Protein AF-A0A9P4K240-F1 (afdb_monomer)

Secondary structure (DSSP, 8-state):
-GGGT---EEEEE-----SGGGEESS----STHHHHHHHHHHHHHBSEETTEE--S-GGGTTT---BEEHHHHHSTT----SB--TTS-TTSSEE--EEEEE-HHHHHTT-EEEEEE--SSSSTT-SB--EEEEE--PPP------

Solvent-accessible surface area (backbone atoms only — not comparable to full-atom values): 8751 Å² total; per-residue (Å²): 96,65,89,76,72,44,80,51,74,50,73,50,77,70,81,43,47,87,47,64,62,23,20,33,89,50,54,71,54,78,61,64,63,49,49,53,52,27,55,50,48,40,51,57,44,19,54,50,58,95,88,41,73,36,79,84,59,85,87,53,71,91,74,62,65,41,31,41,54,50,58,51,72,77,38,70,86,63,66,63,60,23,35,40,60,87,92,49,63,83,86,64,40,34,29,23,25,61,47,52,30,31,28,55,70,47,52,76,67,60,22,67,75,50,65,46,72,42,68,82,86,71,30,72,92,51,53,43,36,49,78,47,69,45,67,61,82,70,79,78,81,72,81,74,84,127

Sequence (146 aa):
MERDGWQVVVVGNFNVAPDERDGYPRLRTFRRQHVINRADFLSKMFSKYNGWICEYSRESRKEKWAGVDICRELHTEKRGYTYYPRTKEWESSCDKFDYVIVGRKPWKREMAMSSKILEIGERDPSDHCPVWVDINIGKDKKHIEK

InterPro domains:
  IPR036691 Endonuclease/exonuclease/phosphatase superfamily [G3DSA:3.60.10.10] (1-136)
  IPR036691 Endonuclease/exonuclease/phosphatase superfamily [SSF56219] (4-136)

Nearest PDB structures (foldseek):
  4b5h-assembly1_A  TM=7.840E-01  e=9.535E-05  Neisseria meningitidis
  8ka3-assembly1_A  TM=7.761E-01  e=3.104E-04  Arabidopsis thaliana
  6fke-assembly1_A  TM=6.884E-01  e=4.507E-04  Neisseria meningitidis MC58
  2jc5-assembly1_A  TM=7.358E-01  e=5.779E-04  Neisseria meningitidis
  2jc4-assembly1_A  TM=6.877E-01  e=9.499E-04  Neisseria meningitidis

Foldseek 3Di:
DVVVVDWDKDWDFLVAFQDQLQWPPGHDPPPVVNVVSNLVCLLQAACDALNHGSDPDPVCVVPGWHWDFLCCVQVVPHRDFFAADPVDDGPRIGGHGITTTTTPVQVVVVQWPDKDFQPPPQQPPDRGTDIDTHGRPDDPPPPPDD

Organism: NCBI:txid147567

Radius of gyration: 16.91 Å; Cα contacts (8 Å, |Δi|>4): 241; chains: 1; bounding box: 45×28×59 Å

Structure (mmCIF, N/CA/C/O backbone):
data_AF-A0A9P4K240-F1
#
_entry.id   AF-A0A9P4K240-F1
#
loop_
_atom_site.group_PDB
_atom_site.id
_atom_site.type_symbol
_atom_site.label_atom_id
_atom_site.label_alt_id
_atom_site.label_comp_id
_atom_site.label_asym_id
_atom_site.label_entity_id
_atom_site.label_seq_id
_atom_site.pdbx_PDB_ins_code
_atom_site.Cartn_x
_atom_site.Cartn_y
_atom_site.Cartn_z
_atom_site.occupancy
_atom_site.B_iso_or_equiv
_atom_site.auth_seq_id
_atom_site.auth_comp_id
_atom_site.auth_asym_id
_atom_site.auth_atom_id
_atom_site.pdbx_PDB_model_num
ATOM 1 N N . MET A 1 1 ? -17.057 -7.137 10.139 1.00 78.88 1 MET A N 1
ATOM 2 C CA . MET A 1 1 ? -15.800 -6.998 10.909 1.00 78.88 1 MET A CA 1
ATOM 3 C C . MET A 1 1 ? -15.714 -5.664 11.655 1.00 78.88 1 MET A C 1
ATOM 5 O O . MET A 1 1 ? -16.007 -5.662 12.838 1.00 78.88 1 MET A O 1
ATOM 9 N N . GLU A 1 2 ? -15.397 -4.512 11.040 1.00 82.88 2 GLU A N 1
ATOM 10 C CA . GLU A 1 2 ? -15.294 -3.242 11.812 1.00 82.88 2 GLU A CA 1
ATOM 11 C C . GLU A 1 2 ? -16.611 -2.779 12.470 1.00 82.88 2 GLU A C 1
ATOM 13 O O . GLU A 1 2 ? -16.597 -2.121 13.521 1.00 82.88 2 GLU A O 1
ATOM 18 N N . ARG A 1 3 ? -17.753 -3.101 11.840 1.00 82.56 3 ARG A N 1
ATOM 19 C CA . ARG A 1 3 ? -19.095 -2.871 12.406 1.00 82.56 3 ARG A CA 1
ATOM 20 C C . ARG A 1 3 ? -19.336 -3.725 13.651 1.00 82.56 3 ARG A C 1
ATOM 22 O O . ARG A 1 3 ? -19.929 -3.235 14.601 1.00 82.56 3 ARG A O 1
ATOM 29 N N . ASP A 1 4 ? -18.764 -4.924 13.680 1.00 87.25 4 ASP A N 1
ATOM 30 C CA . ASP A 1 4 ? -18.888 -5.883 14.784 1.00 87.25 4 ASP A CA 1
ATOM 31 C C . ASP A 1 4 ? -17.822 -5.642 15.871 1.00 87.25 4 ASP A C 1
ATOM 33 O O . ASP A 1 4 ? -17.549 -6.511 16.688 1.00 87.25 4 ASP A O 1
ATOM 37 N N . GLY A 1 5 ? -17.177 -4.468 15.861 1.00 85.44 5 GLY A N 1
ATOM 38 C CA . GLY A 1 5 ? -16.211 -4.047 16.880 1.00 85.44 5 GLY A CA 1
ATOM 39 C C . GLY A 1 5 ? -14.751 -4.400 16.593 1.00 85.44 5 GLY A C 1
ATOM 40 O O . GLY A 1 5 ? -13.877 -3.955 17.332 1.00 85.44 5 GLY A O 1
ATOM 41 N N . TRP A 1 6 ? -14.453 -5.122 15.512 1.00 88.06 6 TRP A N 1
ATOM 42 C CA . TRP A 1 6 ? -13.083 -5.548 15.217 1.00 88.06 6 TRP A CA 1
ATOM 43 C C . TRP A 1 6 ? -12.199 -4.393 14.743 1.00 88.06 6 TRP A C 1
ATOM 45 O O . TRP A 1 6 ? -12.621 -3.539 13.959 1.00 88.06 6 TRP A O 1
ATOM 55 N N . GLN A 1 7 ? -10.936 -4.411 15.163 1.00 88.62 7 GLN A N 1
ATOM 56 C CA . GLN A 1 7 ? -9.874 -3.604 14.568 1.00 88.62 7 GLN A CA 1
ATOM 57 C C . GLN A 1 7 ? -9.304 -4.380 13.380 1.00 88.62 7 GLN A C 1
ATOM 59 O O . GLN A 1 7 ? -8.740 -5.456 13.554 1.00 88.62 7 GLN A O 1
ATOM 64 N N . VAL A 1 8 ? -9.506 -3.865 12.168 1.00 90.06 8 VAL A N 1
ATOM 65 C CA . VAL A 1 8 ? -9.157 -4.582 10.935 1.00 90.06 8 VAL A CA 1
ATOM 66 C C . VAL A 1 8 ? -7.869 -4.023 10.344 1.00 90.06 8 VAL A C 1
ATOM 68 O O . VAL A 1 8 ? -7.746 -2.812 10.142 1.00 90.06 8 VAL A O 1
ATOM 71 N N . VAL A 1 9 ? -6.946 -4.928 10.027 1.00 92.38 9 VAL A N 1
ATOM 72 C CA . VAL A 1 9 ? -5.762 -4.677 9.203 1.00 92.38 9 VAL A CA 1
ATOM 73 C C . VAL A 1 9 ? -5.825 -5.639 8.021 1.00 92.38 9 VAL A C 1
ATOM 75 O O . VAL A 1 9 ? -6.051 -6.833 8.205 1.00 92.38 9 VAL A O 1
ATOM 78 N N . VAL A 1 10 ? -5.658 -5.116 6.812 1.00 94.44 10 VAL A N 1
ATOM 79 C CA . VAL A 1 10 ? -5.612 -5.887 5.570 1.00 94.44 10 VAL 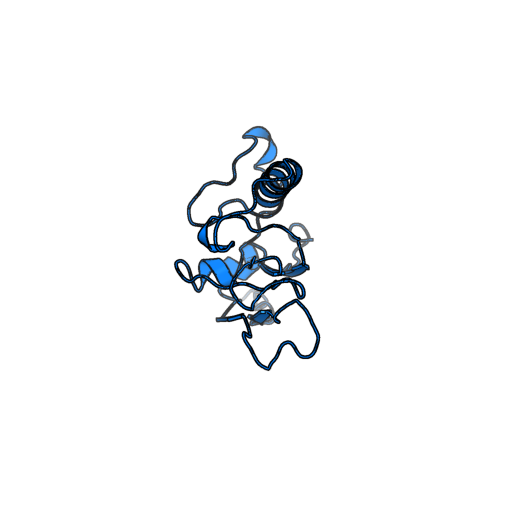A CA 1
ATOM 80 C C . VAL A 1 10 ? -4.218 -5.738 4.981 1.00 94.44 10 VAL A C 1
ATOM 82 O O . VAL A 1 10 ? -3.757 -4.619 4.764 1.00 94.44 10 VAL A O 1
ATOM 85 N N . VAL A 1 11 ? -3.547 -6.860 4.733 1.00 96.00 11 VAL A N 1
ATOM 86 C CA . VAL A 1 11 ? -2.169 -6.893 4.232 1.00 96.00 11 VAL A CA 1
ATOM 87 C C . VAL A 1 11 ? -2.089 -7.781 3.006 1.00 96.00 11 VAL A C 1
ATOM 89 O O . VAL A 1 11 ? -2.665 -8.868 3.001 1.00 96.00 11 VAL A O 1
ATOM 92 N N . GLY A 1 12 ? -1.360 -7.338 1.985 1.00 96.00 12 GLY A N 1
ATOM 93 C CA . GLY A 1 12 ? -1.004 -8.200 0.864 1.00 96.00 12 GLY A CA 1
ATOM 94 C C . GLY A 1 12 ? -0.701 -7.462 -0.431 1.00 96.00 12 GLY A C 1
ATOM 95 O O . GLY A 1 12 ? -0.658 -6.231 -0.475 1.00 96.00 12 GLY A O 1
ATOM 96 N N . ASN A 1 13 ? -0.522 -8.264 -1.480 1.00 96.50 13 ASN A N 1
ATOM 97 C CA . ASN A 1 13 ? -0.329 -7.828 -2.854 1.00 96.50 13 ASN A CA 1
ATOM 98 C C . ASN A 1 13 ? -1.689 -7.604 -3.531 1.00 96.50 13 ASN A C 1
ATOM 100 O O . ASN A 1 13 ? -2.438 -8.550 -3.781 1.00 96.50 13 ASN A O 1
ATOM 104 N N . PHE A 1 14 ? -1.994 -6.351 -3.853 1.00 95.88 14 PHE A N 1
ATOM 105 C CA . PHE A 1 14 ? -3.221 -5.956 -4.548 1.00 95.88 14 PHE A CA 1
ATOM 106 C C . PHE A 1 14 ? -3.020 -5.753 -6.052 1.00 95.88 14 PHE A C 1
ATOM 108 O O . PHE A 1 14 ? -3.994 -5.534 -6.770 1.00 95.88 14 PHE A O 1
ATOM 115 N N . ASN A 1 15 ? -1.774 -5.824 -6.535 1.00 95.62 15 ASN A N 1
ATOM 116 C CA . ASN A 1 15 ? -1.404 -5.680 -7.944 1.00 95.62 15 ASN A CA 1
ATOM 117 C C . ASN A 1 15 ? -1.943 -4.387 -8.598 1.00 95.62 15 ASN A C 1
ATOM 119 O O . ASN A 1 15 ? -2.304 -4.345 -9.780 1.00 95.62 15 ASN A O 1
ATOM 123 N N . VAL A 1 16 ? -2.053 -3.327 -7.792 1.00 95.31 16 VAL A N 1
ATOM 124 C CA . VAL A 1 16 ? -2.543 -2.006 -8.180 1.00 95.31 16 VAL A CA 1
ATOM 125 C C . VAL A 1 16 ? -1.640 -0.955 -7.552 1.00 95.31 16 VAL A C 1
ATOM 127 O O . VAL A 1 16 ? -1.520 -0.894 -6.336 1.00 95.31 16 VAL A O 1
ATOM 130 N N . ALA A 1 17 ? -1.056 -0.103 -8.389 1.00 95.19 17 ALA A N 1
ATOM 131 C CA . ALA A 1 17 ? -0.451 1.163 -7.989 1.00 95.19 17 ALA A CA 1
ATOM 132 C C . ALA A 1 17 ? -1.526 2.253 -8.128 1.00 95.19 17 ALA A C 1
ATOM 134 O O . ALA A 1 17 ? -2.025 2.384 -9.239 1.00 95.19 17 ALA A O 1
ATOM 135 N N . PRO A 1 18 ? -1.950 2.987 -7.086 1.00 91.38 18 PRO A N 1
ATOM 136 C CA . PRO A 1 18 ? -3.000 4.004 -7.164 1.00 91.38 18 PRO A CA 1
ATOM 137 C C . PRO A 1 18 ? -2.613 5.281 -7.913 1.00 91.38 18 PRO A C 1
ATOM 139 O O . PRO A 1 18 ? -3.388 5.745 -8.750 1.00 91.38 18 PRO A O 1
ATOM 142 N N . ASP A 1 19 ? -1.424 5.814 -7.640 1.00 90.44 19 ASP A N 1
ATOM 143 C CA . ASP A 1 19 ? -0.989 7.172 -7.995 1.00 90.44 19 ASP A CA 1
ATOM 144 C C . ASP A 1 19 ? 0.332 7.175 -8.790 1.00 90.44 19 ASP A C 1
ATOM 146 O O . ASP A 1 19 ? 1.053 6.184 -8.831 1.00 90.44 19 ASP A O 1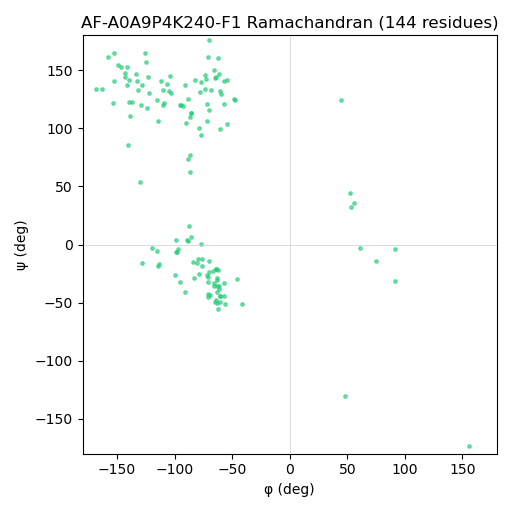
ATOM 150 N N . GLU A 1 20 ? 0.679 8.290 -9.437 1.00 92.06 20 GLU A N 1
ATOM 151 C CA . GLU A 1 20 ? 1.890 8.416 -10.262 1.00 92.06 20 GLU A CA 1
ATOM 152 C C . GLU A 1 20 ? 3.200 8.236 -9.484 1.00 92.06 20 GLU A C 1
ATOM 154 O O . GLU A 1 20 ? 4.233 7.906 -10.077 1.00 92.06 20 GLU A O 1
ATOM 159 N N . ARG A 1 21 ? 3.185 8.428 -8.160 1.00 92.94 21 ARG A N 1
ATOM 160 C CA . ARG A 1 21 ? 4.340 8.145 -7.295 1.00 92.94 21 ARG A CA 1
ATOM 161 C C . ARG A 1 21 ? 4.451 6.659 -6.952 1.00 92.94 21 ARG A C 1
ATOM 163 O O . ARG A 1 21 ? 5.521 6.223 -6.542 1.00 92.94 21 ARG A O 1
ATOM 170 N N . ASP A 1 22 ? 3.388 5.888 -7.173 1.00 93.88 22 ASP A N 1
ATOM 171 C CA . ASP A 1 22 ? 3.324 4.440 -6.949 1.00 93.88 22 ASP A CA 1
ATOM 172 C C . ASP A 1 22 ? 3.785 3.627 -8.176 1.00 93.88 22 ASP A C 1
ATOM 174 O O . ASP A 1 22 ? 3.728 2.400 -8.148 1.00 93.88 22 ASP A O 1
ATOM 178 N N . GLY A 1 23 ? 4.246 4.280 -9.251 1.00 94.69 23 GLY A N 1
ATOM 179 C CA . GLY A 1 23 ? 4.794 3.620 -10.439 1.00 94.69 23 GLY A CA 1
ATOM 180 C C . GLY A 1 23 ? 5.980 4.364 -11.058 1.00 94.69 23 GLY A C 1
ATOM 181 O O . GLY A 1 23 ? 6.047 5.596 -11.028 1.00 94.69 23 GLY A O 1
ATOM 182 N N . TYR A 1 24 ? 6.912 3.610 -11.644 1.00 95.06 24 TYR A N 1
ATOM 183 C CA . TYR A 1 24 ? 8.086 4.124 -12.355 1.00 95.06 24 TYR A CA 1
ATOM 184 C C . TYR A 1 24 ? 8.370 3.311 -13.636 1.00 95.06 24 TYR A C 1
ATOM 186 O O . TYR A 1 24 ? 8.183 2.091 -13.629 1.00 95.06 24 TYR A O 1
ATOM 194 N N . PRO A 1 25 ? 8.786 3.940 -14.759 1.00 94.50 25 PRO A N 1
ATOM 195 C CA . PRO A 1 25 ? 9.021 5.381 -14.953 1.00 94.50 25 PRO A CA 1
ATOM 196 C C . PRO A 1 25 ? 7.736 6.212 -14.968 1.00 94.50 25 PRO A C 1
ATOM 198 O O . PRO A 1 25 ? 7.766 7.432 -14.851 1.00 94.50 25 PRO A O 1
ATOM 201 N N . ARG A 1 26 ? 6.592 5.545 -15.108 1.00 94.75 26 ARG A N 1
ATOM 202 C CA . ARG A 1 26 ? 5.264 6.143 -15.068 1.00 94.75 26 ARG A CA 1
ATOM 203 C C . ARG A 1 26 ? 4.255 5.115 -14.601 1.00 94.75 26 ARG A C 1
ATOM 205 O O . ARG A 1 26 ? 4.492 3.910 -14.662 1.00 94.75 26 ARG A O 1
ATOM 212 N N . LEU A 1 27 ? 3.095 5.614 -14.225 1.00 94.44 27 LEU A N 1
ATOM 213 C CA . LEU A 1 27 ? 1.953 4.813 -13.838 1.00 94.44 27 LEU A CA 1
ATOM 214 C C . LEU A 1 27 ? 1.471 3.899 -14.974 1.00 94.44 27 LEU A C 1
ATOM 216 O O . LEU A 1 27 ? 1.277 4.347 -16.107 1.00 94.44 27 LEU A O 1
ATOM 220 N N . ARG A 1 28 ? 1.238 2.612 -14.686 1.00 92.25 28 ARG A N 1
ATOM 221 C CA . ARG A 1 28 ? 0.738 1.666 -15.697 1.00 92.25 28 ARG A CA 1
ATOM 222 C C . ARG A 1 28 ? -0.715 1.950 -16.077 1.00 92.25 28 ARG A C 1
ATOM 224 O O . ARG A 1 28 ? -1.633 1.773 -15.275 1.00 92.25 28 ARG A O 1
ATOM 231 N N . THR A 1 29 ? -0.930 2.319 -17.335 1.00 93.06 29 THR A N 1
ATOM 232 C CA . THR A 1 29 ? -2.264 2.559 -17.917 1.00 93.06 29 THR A CA 1
ATOM 233 C C . THR A 1 29 ? -2.628 1.563 -19.021 1.00 93.06 29 THR A C 1
ATOM 235 O O . THR A 1 29 ? -3.807 1.375 -19.320 1.00 93.06 29 THR A O 1
ATOM 238 N N . PHE A 1 30 ? -1.637 0.871 -19.590 1.00 90.69 30 PHE A N 1
ATOM 239 C CA . PHE A 1 30 ? -1.826 -0.227 -20.534 1.00 90.69 30 PHE A CA 1
ATOM 240 C C . PHE A 1 30 ? -1.424 -1.562 -19.895 1.00 90.69 30 PHE A C 1
ATOM 242 O O . PHE A 1 30 ? -0.352 -1.655 -19.305 1.00 90.69 30 PHE A O 1
ATOM 249 N N . ARG A 1 31 ? -2.223 -2.630 -20.007 1.00 92.69 31 ARG A N 1
ATOM 250 C CA . ARG A 1 31 ? -3.548 -2.706 -20.661 1.00 92.69 31 ARG A CA 1
ATOM 251 C C . ARG A 1 31 ? -4.630 -1.964 -19.862 1.00 92.69 31 ARG A C 1
ATOM 253 O O . ARG A 1 31 ? -4.476 -1.762 -18.661 1.00 92.69 31 ARG A O 1
ATOM 260 N N . ARG A 1 32 ? -5.754 -1.627 -20.516 1.00 94.56 32 ARG A N 1
ATOM 261 C CA . ARG A 1 32 ? -6.920 -0.921 -19.926 1.00 94.56 32 ARG A CA 1
ATOM 262 C C . ARG A 1 32 ? -7.362 -1.490 -18.570 1.00 94.56 32 ARG A C 1
ATOM 264 O O . ARG A 1 32 ? -7.843 -0.743 -17.723 1.00 94.56 32 ARG A O 1
ATOM 271 N N . GLN A 1 33 ? -7.158 -2.788 -18.344 1.00 94.31 33 GLN A N 1
ATOM 272 C CA . GLN A 1 33 ? -7.477 -3.446 -17.081 1.00 94.31 33 GLN A CA 1
ATOM 273 C C . GLN A 1 33 ? -6.779 -2.818 -15.864 1.00 94.31 33 GLN A C 1
ATOM 275 O O . GLN A 1 33 ? -7.394 -2.751 -14.808 1.00 94.31 33 GLN A O 1
ATOM 280 N N . HIS A 1 34 ? -5.555 -2.287 -15.991 1.00 93.31 34 HIS A N 1
ATOM 281 C CA . HIS A 1 34 ? -4.897 -1.600 -14.870 1.00 93.31 34 HIS A CA 1
ATOM 282 C C . HIS A 1 34 ? -5.661 -0.351 -14.429 1.00 93.31 34 HIS A C 1
ATOM 284 O O . HIS A 1 34 ? -5.727 -0.059 -13.240 1.00 93.31 34 HIS A O 1
ATOM 290 N N . VAL A 1 35 ? -6.265 0.378 -15.370 1.00 93.69 35 VAL A N 1
ATOM 291 C CA . VAL A 1 35 ? -7.074 1.565 -15.063 1.00 93.69 35 VAL A CA 1
ATOM 292 C C . VAL A 1 35 ? -8.370 1.157 -14.361 1.00 93.69 35 VAL A C 1
ATOM 294 O O . VAL A 1 35 ? -8.735 1.763 -13.358 1.00 93.69 35 VAL A O 1
ATOM 297 N N . ILE A 1 36 ? -9.025 0.096 -14.842 1.00 93.25 36 ILE A N 1
ATOM 298 C CA . ILE A 1 36 ? -10.268 -0.426 -14.251 1.00 93.25 36 ILE A CA 1
ATOM 299 C C . ILE A 1 36 ? -10.014 -0.955 -12.834 1.00 93.25 36 ILE A C 1
ATOM 301 O O . ILE A 1 36 ? -10.704 -0.551 -11.903 1.00 93.25 36 ILE A O 1
ATOM 305 N N . ASN A 1 37 ? -8.991 -1.796 -12.653 1.00 94.00 37 ASN A N 1
ATOM 306 C CA . ASN A 1 37 ? -8.640 -2.361 -11.348 1.00 94.00 37 ASN A CA 1
ATOM 307 C C . ASN A 1 37 ? -8.251 -1.274 -10.347 1.00 94.00 37 ASN A C 1
ATOM 309 O O . ASN A 1 37 ? -8.617 -1.355 -9.183 1.00 94.00 37 ASN A O 1
ATOM 313 N N . ARG A 1 38 ? -7.543 -0.236 -10.799 1.00 93.56 38 ARG A N 1
ATOM 314 C CA . ARG A 1 38 ? -7.188 0.919 -9.972 1.00 93.56 38 ARG A CA 1
ATOM 315 C C . ARG A 1 38 ? -8.409 1.695 -9.507 1.00 93.56 38 ARG A C 1
ATOM 317 O O . ARG A 1 38 ? -8.499 2.007 -8.325 1.00 93.56 38 ARG A O 1
ATOM 324 N N . ALA A 1 39 ? -9.336 1.996 -10.414 1.00 90.19 39 ALA A N 1
ATOM 325 C CA . ALA A 1 39 ? -10.577 2.674 -10.057 1.00 90.19 39 ALA A CA 1
ATOM 326 C C . ALA A 1 39 ? -11.390 1.844 -9.047 1.00 90.19 39 ALA A C 1
ATOM 328 O O . ALA A 1 39 ? -11.842 2.379 -8.035 1.00 90.19 39 ALA A O 1
ATOM 329 N N . ASP A 1 40 ? -11.504 0.533 -9.277 1.00 90.38 40 ASP A N 1
ATOM 330 C CA . ASP A 1 40 ? -12.199 -0.389 -8.377 1.00 90.38 40 ASP A CA 1
ATOM 331 C C . ASP A 1 40 ? -11.526 -0.463 -6.996 1.00 90.38 40 ASP A C 1
ATOM 333 O O . ASP A 1 40 ? -12.188 -0.237 -5.982 1.00 90.38 40 ASP A O 1
ATOM 337 N N . PHE A 1 41 ? -10.206 -0.673 -6.957 1.00 92.31 41 PHE A N 1
ATOM 338 C CA . PHE A 1 41 ? -9.395 -0.714 -5.737 1.00 92.31 41 PHE A CA 1
ATOM 339 C C . PHE A 1 41 ? -9.534 0.573 -4.923 1.00 92.31 41 PHE A C 1
ATOM 341 O O . PHE A 1 41 ? -9.893 0.514 -3.749 1.00 92.31 41 PHE A O 1
ATOM 348 N N . LEU A 1 42 ? -9.345 1.737 -5.555 1.00 90.12 42 LEU A N 1
ATOM 349 C CA . LEU A 1 42 ? -9.520 3.036 -4.904 1.00 90.12 42 LEU A CA 1
ATOM 350 C C . LEU A 1 42 ? -10.927 3.183 -4.317 1.00 90.12 42 LEU A C 1
ATOM 352 O O . LEU A 1 42 ? -11.064 3.609 -3.177 1.00 90.12 42 LEU A O 1
ATOM 356 N N . SER A 1 43 ? -11.964 2.788 -5.061 1.00 85.69 43 SER A N 1
ATOM 357 C CA . SER A 1 43 ? -13.361 2.936 -4.631 1.00 85.69 43 SER A CA 1
ATOM 358 C C . SER A 1 43 ? -13.784 2.001 -3.490 1.00 85.69 43 SER A C 1
ATOM 360 O O . SER A 1 43 ? -14.717 2.320 -2.747 1.00 85.69 43 SER A O 1
ATOM 362 N N . LYS A 1 44 ? -13.154 0.824 -3.380 1.00 86.50 44 LYS A N 1
ATOM 363 C CA . LYS A 1 44 ? -13.500 -0.214 -2.396 1.00 86.50 44 LYS A CA 1
ATOM 364 C C . LYS A 1 44 ? -12.648 -0.144 -1.138 1.00 86.50 44 LYS A C 1
ATOM 366 O O . LYS A 1 44 ? -13.131 -0.505 -0.069 1.00 86.50 44 LYS A O 1
ATOM 371 N N . MET A 1 45 ? -11.393 0.273 -1.277 1.00 89.06 45 MET A N 1
ATOM 372 C CA . MET A 1 45 ? -10.411 0.190 -0.200 1.00 89.06 45 MET A CA 1
ATOM 373 C C . MET A 1 45 ? -10.219 1.516 0.518 1.00 89.06 45 MET A C 1
ATOM 375 O O . MET A 1 45 ? -9.874 1.501 1.695 1.00 89.06 45 MET A O 1
ATOM 379 N N . PHE A 1 46 ? -10.465 2.653 -0.138 1.00 87.31 46 PHE A N 1
ATOM 380 C CA . PHE A 1 46 ? -10.142 3.965 0.412 1.00 87.31 46 PHE A CA 1
ATOM 381 C C . PHE A 1 46 ? -11.311 4.946 0.280 1.00 87.31 46 PHE A C 1
ATOM 383 O O . PHE A 1 46 ? -11.985 5.012 -0.739 1.00 87.31 46 PHE A O 1
ATOM 390 N N . SER A 1 47 ? -11.541 5.775 1.304 1.00 75.62 47 SER A N 1
ATOM 391 C CA . SER A 1 47 ? -12.403 6.966 1.149 1.00 75.62 47 SER A CA 1
ATOM 392 C C . SER A 1 47 ? -11.644 8.152 0.556 1.00 75.62 47 SER A C 1
ATOM 394 O O . SER A 1 47 ? -12.227 9.043 -0.057 1.00 75.62 47 SER A O 1
ATOM 396 N N . LYS A 1 48 ? -10.338 8.187 0.821 1.00 75.94 48 LYS A N 1
ATOM 397 C CA . LYS A 1 48 ? -9.393 9.193 0.356 1.00 75.94 48 LYS A CA 1
ATOM 398 C C . LYS A 1 48 ? -8.073 8.495 0.054 1.00 75.94 48 LYS A C 1
ATOM 400 O O . LYS A 1 48 ? -7.696 7.595 0.801 1.00 75.94 48 LYS A O 1
ATOM 405 N N . TYR A 1 49 ? -7.362 8.934 -0.969 1.00 79.06 49 TYR A N 1
ATOM 406 C CA . TYR A 1 49 ? -5.994 8.500 -1.219 1.00 79.06 49 TYR A CA 1
ATOM 407 C C . TYR A 1 49 ? -5.179 9.708 -1.663 1.00 79.06 49 TYR A C 1
ATOM 409 O O . TYR A 1 49 ? -5.547 10.384 -2.621 1.00 79.06 49 TYR A O 1
ATOM 417 N N . ASN A 1 50 ? -4.103 10.015 -0.936 1.00 73.19 50 ASN A N 1
ATOM 418 C CA . ASN A 1 50 ? -3.281 11.202 -1.183 1.00 73.19 50 ASN A CA 1
ATOM 419 C C . ASN A 1 50 ? -4.086 12.521 -1.250 1.00 73.19 50 ASN A C 1
ATOM 421 O O . ASN A 1 50 ? -3.936 13.311 -2.175 1.00 73.19 50 ASN A O 1
ATOM 425 N N . GLY A 1 51 ? -5.028 12.726 -0.325 1.00 68.94 51 GLY A N 1
ATOM 426 C CA . GLY A 1 51 ? -5.888 13.920 -0.312 1.00 68.94 51 GLY A CA 1
ATOM 427 C C . GLY A 1 51 ? -7.005 13.938 -1.366 1.00 68.94 51 GLY A C 1
ATOM 428 O O . GLY A 1 51 ? -7.962 14.693 -1.207 1.00 68.94 51 GLY A O 1
ATOM 429 N N . TRP A 1 52 ? -6.961 13.067 -2.378 1.00 66.81 52 TRP A N 1
ATOM 430 C CA . TRP A 1 52 ? -8.038 12.913 -3.353 1.00 66.81 52 TRP A CA 1
ATOM 431 C C . TRP A 1 52 ? -9.179 12.097 -2.765 1.00 66.81 52 TRP A C 1
ATOM 433 O O . TRP A 1 52 ? -8.968 11.021 -2.205 1.00 66.81 52 TRP A O 1
ATOM 443 N N . ILE A 1 53 ? -10.403 12.598 -2.910 1.00 69.88 53 ILE A N 1
ATOM 444 C CA . ILE A 1 53 ? -11.606 11.862 -2.533 1.00 69.88 53 ILE A CA 1
ATOM 445 C C . ILE A 1 53 ? -11.817 10.731 -3.548 1.00 69.88 53 ILE A C 1
ATOM 447 O O . ILE A 1 53 ? -11.994 10.977 -4.740 1.00 69.88 53 ILE A O 1
ATOM 451 N N . CYS A 1 54 ? -11.838 9.488 -3.071 1.00 69.12 54 CYS A N 1
ATOM 452 C CA . CYS A 1 54 ? -12.082 8.305 -3.896 1.00 69.12 54 CYS A CA 1
ATOM 453 C C . CYS A 1 54 ? -13.598 8.060 -4.017 1.00 69.12 54 CYS A C 1
ATOM 455 O O . CYS A 1 54 ? -14.131 7.072 -3.519 1.00 69.12 54 CYS A O 1
ATOM 457 N N . GLU A 1 55 ? -14.332 9.003 -4.616 1.00 59.62 55 GLU A N 1
ATOM 458 C CA . GLU A 1 55 ? -15.790 8.915 -4.761 1.00 59.62 55 GLU A CA 1
ATOM 459 C C . GLU A 1 55 ? -16.199 8.337 -6.121 1.00 59.62 55 GLU A C 1
ATOM 461 O O . GLU A 1 55 ? -15.935 8.935 -7.157 1.00 59.62 55 GLU A O 1
ATOM 466 N N . TYR A 1 56 ? -16.923 7.211 -6.107 1.00 54.72 56 TYR A N 1
ATOM 467 C CA . TYR A 1 56 ? -17.630 6.683 -7.287 1.00 54.72 56 TYR A CA 1
ATOM 468 C C . TYR A 1 56 ? -19.156 6.553 -7.101 1.00 54.72 56 TYR A C 1
ATOM 470 O O . TYR A 1 56 ? -19.855 6.210 -8.046 1.00 54.72 56 TYR A O 1
ATOM 478 N N . SER A 1 57 ? -19.721 6.850 -5.920 1.00 46.34 57 SER A N 1
ATOM 479 C CA . SER A 1 57 ? -21.173 7.095 -5.772 1.00 46.34 57 SER A CA 1
ATOM 480 C C . SER A 1 57 ? -21.542 7.687 -4.409 1.00 46.34 57 SER A C 1
ATOM 482 O O . SER A 1 57 ? -21.126 7.194 -3.359 1.00 46.34 57 SER A O 1
ATOM 484 N N . ARG A 1 58 ? -22.388 8.725 -4.421 1.00 48.12 58 ARG A N 1
ATOM 485 C CA . ARG A 1 58 ? -22.991 9.341 -3.224 1.00 48.12 58 ARG A CA 1
ATOM 486 C C . ARG A 1 58 ? -23.912 8.382 -2.452 1.00 48.12 58 ARG A C 1
ATOM 488 O O . ARG A 1 58 ? -23.965 8.485 -1.230 1.00 48.12 58 ARG A O 1
ATOM 495 N N . GLU A 1 59 ? -24.550 7.416 -3.118 1.00 48.56 59 GLU A N 1
ATOM 496 C CA . GLU A 1 59 ? -25.489 6.470 -2.487 1.00 48.56 59 GLU A CA 1
ATOM 497 C C . GLU A 1 59 ? -24.848 5.442 -1.540 1.00 48.56 59 GLU A C 1
ATOM 499 O O . GLU A 1 59 ? -25.517 4.946 -0.641 1.00 48.56 59 GLU A O 1
ATOM 504 N N . SER A 1 60 ? -23.556 5.123 -1.679 1.00 50.94 60 SER A N 1
ATOM 505 C CA . SER A 1 60 ? -22.932 4.011 -0.932 1.00 50.94 60 SER A CA 1
ATOM 506 C C . SER A 1 60 ? -22.138 4.426 0.318 1.00 50.94 60 SER A C 1
ATOM 508 O O . SER A 1 60 ? -21.543 3.585 0.997 1.00 50.94 60 SER A O 1
ATOM 510 N N . ARG A 1 61 ? -22.137 5.722 0.661 1.00 52.19 61 ARG A N 1
ATOM 511 C CA . ARG A 1 61 ? -21.257 6.303 1.697 1.00 52.19 61 ARG A CA 1
ATOM 512 C C . ARG A 1 61 ? -21.531 5.829 3.126 1.00 52.19 61 ARG A C 1
ATOM 514 O O . ARG A 1 61 ? -20.635 5.923 3.959 1.00 52.19 61 ARG A O 1
ATOM 521 N N . LYS A 1 62 ? -22.738 5.350 3.438 1.00 53.91 62 LYS A N 1
ATOM 522 C CA . LYS A 1 62 ? -23.069 4.906 4.805 1.00 53.91 62 LYS A CA 1
ATOM 523 C C . LYS A 1 62 ? -22.557 3.503 5.131 1.00 53.91 62 LYS A C 1
ATOM 525 O O . LYS A 1 62 ? -22.538 3.140 6.302 1.00 53.91 62 LYS A O 1
ATOM 530 N N . GLU A 1 63 ? -22.111 2.741 4.130 1.00 61.62 63 GLU A N 1
ATOM 531 C CA . GLU A 1 63 ? -21.922 1.301 4.304 1.00 61.62 63 GLU A CA 1
ATOM 532 C C . GLU A 1 63 ? -20.560 0.731 3.897 1.00 61.62 63 GLU A C 1
ATOM 534 O O . GLU A 1 63 ? -20.224 -0.380 4.317 1.00 61.62 63 GLU A O 1
ATOM 539 N N . LYS A 1 64 ? -19.755 1.463 3.128 1.00 73.06 64 LYS A N 1
ATOM 540 C CA . LYS A 1 64 ? -18.478 0.944 2.629 1.00 73.06 64 LYS A CA 1
ATOM 541 C C . LYS A 1 64 ? -17.353 1.055 3.653 1.00 73.06 64 LYS A C 1
ATOM 543 O O . LYS A 1 64 ? -17.236 2.045 4.376 1.00 73.06 64 LYS A O 1
ATOM 548 N N . TRP A 1 65 ? -16.510 0.024 3.684 1.00 82.81 65 TRP A N 1
ATOM 549 C CA . TRP A 1 65 ? -15.233 0.084 4.381 1.00 82.81 65 TRP A CA 1
ATOM 550 C C . TRP A 1 65 ? -14.331 1.116 3.699 1.00 82.81 65 TRP A C 1
ATOM 552 O O . TRP A 1 65 ? -14.370 1.287 2.484 1.00 82.81 65 TRP A O 1
ATOM 562 N N . ALA A 1 66 ? -13.560 1.840 4.498 1.00 85.44 66 ALA A N 1
ATOM 563 C CA . ALA A 1 66 ? -12.694 2.908 4.028 1.00 85.44 66 ALA A CA 1
ATOM 564 C C . ALA A 1 66 ? -11.389 2.829 4.808 1.00 85.44 66 ALA A C 1
ATOM 566 O O . ALA A 1 66 ? -11.240 3.459 5.850 1.00 85.44 66 ALA A O 1
ATOM 567 N N . GLY A 1 67 ? -10.477 1.999 4.330 1.00 91.25 67 GLY A N 1
ATOM 568 C CA . GLY A 1 67 ? -9.166 1.826 4.919 1.00 91.25 67 GLY A CA 1
ATOM 569 C C . GLY A 1 67 ? -8.261 3.042 4.736 1.00 91.25 67 GLY A C 1
ATOM 570 O O . GLY A 1 67 ? -8.598 4.035 4.082 1.00 91.25 67 GLY A O 1
ATOM 571 N N . VAL A 1 68 ? -7.091 2.938 5.348 1.00 91.50 68 VAL A N 1
ATOM 572 C CA . VAL A 1 68 ? -6.006 3.908 5.305 1.00 91.50 68 VAL A CA 1
ATOM 573 C C . VAL A 1 68 ? -4.724 3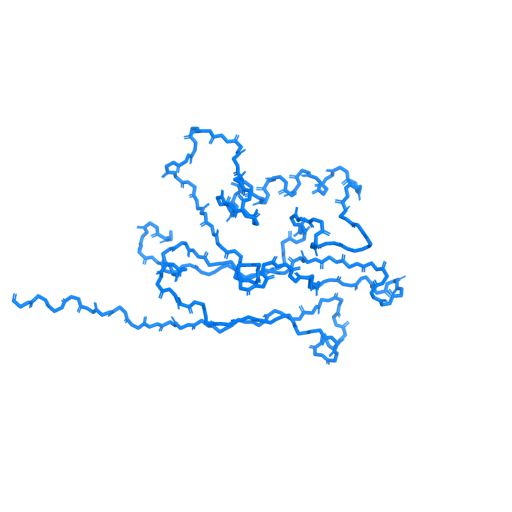.166 4.939 1.00 91.50 68 VAL A C 1
ATOM 575 O O . VAL A 1 68 ? -4.337 2.239 5.649 1.00 91.50 68 VAL A O 1
ATOM 578 N N . ASP A 1 69 ? -4.086 3.545 3.829 1.00 93.19 69 ASP A N 1
ATOM 579 C CA . ASP A 1 69 ? -2.755 3.045 3.459 1.00 93.19 69 ASP A CA 1
ATOM 580 C C . ASP A 1 69 ? -1.713 3.667 4.394 1.00 93.19 69 ASP A C 1
ATOM 582 O O . ASP A 1 69 ? -1.391 4.853 4.279 1.00 93.19 69 ASP A O 1
ATOM 586 N N . ILE A 1 70 ? -1.202 2.861 5.328 1.00 93.06 70 ILE A N 1
ATOM 587 C CA . ILE A 1 70 ? -0.286 3.325 6.375 1.00 93.06 70 ILE A CA 1
ATOM 588 C C . ILE A 1 70 ? 0.984 3.912 5.761 1.00 93.06 70 ILE A C 1
ATOM 590 O O . ILE A 1 70 ? 1.437 4.977 6.177 1.00 93.06 70 ILE A O 1
ATOM 594 N N . CYS A 1 71 ? 1.553 3.242 4.756 1.00 91.94 71 CYS A N 1
ATOM 595 C CA . CYS A 1 71 ? 2.799 3.685 4.140 1.00 91.94 71 CYS A CA 1
ATOM 596 C C . CYS A 1 71 ? 2.631 5.043 3.462 1.00 91.94 71 CYS A C 1
ATOM 598 O O . CYS A 1 71 ? 3.506 5.898 3.585 1.00 91.94 71 CYS A O 1
ATOM 600 N N . ARG A 1 72 ? 1.504 5.261 2.774 1.00 91.25 72 ARG A N 1
ATOM 601 C CA . ARG A 1 72 ? 1.240 6.532 2.093 1.00 91.25 72 ARG A CA 1
ATOM 602 C C . ARG A 1 72 ? 0.950 7.664 3.074 1.00 91.25 72 ARG A C 1
ATOM 604 O O . ARG A 1 72 ? 1.463 8.754 2.863 1.00 91.25 72 ARG A O 1
ATOM 611 N N . GLU A 1 73 ? 0.160 7.451 4.126 1.00 90.69 73 GLU A N 1
ATOM 612 C CA . GLU A 1 73 ? -0.123 8.539 5.079 1.00 90.69 73 GLU A CA 1
ATOM 613 C C . GLU A 1 73 ? 1.100 8.900 5.938 1.00 90.69 73 GLU A C 1
ATOM 615 O O . GLU A 1 73 ? 1.267 10.071 6.264 1.00 90.69 73 GLU A O 1
ATOM 620 N N . LEU A 1 74 ? 1.975 7.941 6.270 1.00 90.44 74 LEU A N 1
ATOM 621 C CA . LEU A 1 74 ? 3.202 8.222 7.031 1.00 90.44 74 LEU A CA 1
ATOM 622 C C . LEU A 1 74 ? 4.333 8.819 6.174 1.00 90.44 74 LEU A C 1
ATOM 624 O O . LEU A 1 74 ? 5.187 9.522 6.708 1.00 90.44 74 LEU A O 1
ATOM 628 N N . HIS A 1 75 ? 4.344 8.569 4.859 1.00 89.19 75 HIS A N 1
ATOM 629 C CA . HIS A 1 75 ? 5.393 9.020 3.932 1.00 89.19 75 HIS A CA 1
ATOM 630 C C . HIS A 1 75 ? 4.800 9.722 2.700 1.00 89.19 75 HIS A C 1
ATOM 632 O O . HIS A 1 75 ? 5.076 9.336 1.563 1.00 89.19 75 HIS A O 1
ATOM 638 N N . THR A 1 76 ? 3.965 10.741 2.925 1.00 83.19 76 THR A N 1
ATOM 639 C CA . THR A 1 76 ? 3.062 11.364 1.931 1.00 83.19 76 THR A CA 1
ATOM 640 C C . THR A 1 76 ? 3.653 11.565 0.540 1.00 83.19 76 THR A C 1
ATOM 642 O O . THR A 1 76 ? 3.054 11.099 -0.429 1.00 83.19 76 THR A O 1
ATOM 645 N N . GLU A 1 77 ? 4.833 12.174 0.432 1.00 84.31 77 GLU A N 1
ATOM 646 C CA . GLU A 1 77 ? 5.469 12.500 -0.855 1.00 84.31 77 GLU A CA 1
ATOM 647 C C . GLU A 1 77 ? 6.530 11.498 -1.311 1.00 84.31 77 GLU A C 1
ATOM 649 O O . GLU A 1 77 ? 7.036 11.582 -2.433 1.00 84.31 77 GLU A O 1
ATOM 654 N N . LYS A 1 78 ? 6.880 10.522 -0.469 1.00 87.88 78 LYS A N 1
ATOM 655 C CA . LYS A 1 78 ? 7.954 9.587 -0.790 1.00 87.88 78 LYS A CA 1
ATOM 656 C C . LYS A 1 78 ? 7.484 8.595 -1.859 1.00 87.88 78 LYS A C 1
ATOM 658 O O . LYS A 1 78 ? 6.389 8.027 -1.781 1.00 87.88 78 LYS A O 1
ATOM 663 N N . ARG A 1 79 ? 8.330 8.382 -2.868 1.00 89.88 79 ARG A N 1
ATOM 664 C CA . ARG A 1 79 ? 8.232 7.231 -3.775 1.00 89.88 79 ARG A CA 1
ATOM 665 C C . ARG A 1 79 ? 8.773 5.998 -3.056 1.00 89.88 79 ARG A C 1
ATOM 667 O O . ARG A 1 79 ? 9.772 6.087 -2.350 1.00 89.88 79 ARG A O 1
ATOM 674 N N . GLY A 1 80 ? 8.113 4.867 -3.241 1.00 89.25 80 GLY A N 1
ATOM 675 C CA . GLY A 1 80 ? 8.555 3.586 -2.707 1.00 89.25 80 GLY A CA 1
ATOM 676 C C . GLY A 1 80 ? 7.820 2.477 -3.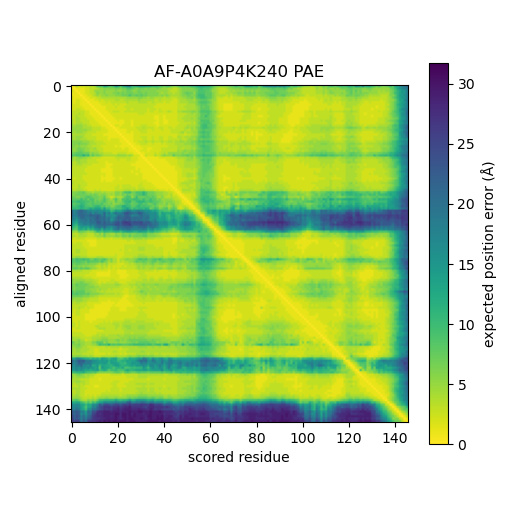435 1.00 89.25 80 GLY A C 1
ATOM 677 O O . GLY A 1 80 ? 6.609 2.578 -3.643 1.00 89.25 80 GLY A O 1
ATOM 678 N N . TYR A 1 81 ? 8.557 1.458 -3.859 1.00 93.69 81 TYR A N 1
ATOM 679 C CA . TYR A 1 81 ? 8.034 0.408 -4.725 1.00 93.69 81 TYR A CA 1
ATOM 680 C C . TYR A 1 81 ? 8.221 -0.944 -4.067 1.00 93.69 81 TYR A C 1
ATOM 682 O O . TYR A 1 81 ? 9.205 -1.196 -3.377 1.00 93.69 81 TYR A O 1
ATOM 690 N N . THR A 1 82 ? 7.256 -1.821 -4.285 1.00 94.81 82 THR A N 1
ATOM 691 C CA . THR A 1 82 ? 7.262 -3.151 -3.683 1.00 94.81 82 THR A CA 1
ATOM 692 C C . THR A 1 82 ? 7.372 -4.234 -4.730 1.00 94.81 82 THR A C 1
ATOM 694 O O . THR A 1 82 ? 7.516 -5.374 -4.340 1.00 94.81 82 THR A O 1
ATOM 697 N N . TYR A 1 83 ? 7.336 -3.903 -6.023 1.00 95.00 83 TYR A N 1
ATOM 698 C CA . TYR A 1 83 ? 7.449 -4.834 -7.137 1.00 95.00 83 TYR A CA 1
ATOM 699 C C . TYR A 1 83 ? 8.462 -4.345 -8.178 1.00 95.00 83 TYR A C 1
ATOM 701 O O . TYR A 1 83 ? 8.407 -3.191 -8.615 1.00 95.00 83 TYR A O 1
ATOM 709 N N . TYR A 1 84 ? 9.335 -5.258 -8.608 1.00 93.56 84 TYR A N 1
ATOM 710 C CA . TYR A 1 84 ? 10.414 -5.038 -9.570 1.00 93.56 84 TYR A CA 1
ATOM 711 C C . TYR A 1 84 ? 10.496 -6.230 -10.545 1.00 93.56 84 TYR A C 1
ATOM 713 O O . TYR A 1 84 ? 10.908 -7.322 -10.145 1.00 93.56 84 TYR A O 1
ATOM 721 N N . PRO A 1 85 ? 10.145 -6.070 -11.836 1.00 91.69 85 PRO A N 1
ATOM 722 C CA . PRO A 1 85 ? 10.196 -7.158 -12.805 1.00 91.69 85 PRO A CA 1
ATOM 723 C C . PRO A 1 85 ? 11.610 -7.727 -12.953 1.00 91.69 85 PRO A C 1
ATOM 725 O O . PRO A 1 85 ? 12.553 -7.007 -13.271 1.00 91.69 85 PRO A O 1
ATOM 728 N N . ARG A 1 86 ? 11.746 -9.052 -12.848 1.00 89.75 86 ARG A N 1
ATOM 729 C CA . ARG A 1 86 ? 13.035 -9.764 -13.001 1.00 89.75 86 ARG A CA 1
ATOM 730 C C . ARG A 1 86 ? 13.648 -9.660 -14.395 1.00 89.75 86 ARG A C 1
ATOM 732 O O . ARG A 1 86 ? 14.826 -9.934 -14.577 1.00 89.75 86 ARG A O 1
ATOM 739 N N . THR A 1 87 ? 12.825 -9.347 -15.390 1.00 91.19 87 THR A N 1
ATOM 740 C CA . THR A 1 87 ? 13.204 -9.289 -16.808 1.00 91.19 87 THR A CA 1
ATOM 741 C C . THR A 1 87 ? 13.711 -7.912 -17.230 1.00 91.19 87 THR A C 1
ATOM 743 O O . THR A 1 87 ? 13.947 -7.679 -18.417 1.00 91.19 87 THR A O 1
ATOM 746 N N . LYS A 1 88 ? 13.820 -6.976 -16.286 1.00 89.81 88 LYS A N 1
ATOM 747 C CA . LYS A 1 88 ? 14.224 -5.594 -16.518 1.00 89.81 88 LYS A CA 1
ATOM 748 C C . LYS A 1 88 ? 15.406 -5.245 -15.630 1.00 89.81 88 LYS A C 1
ATOM 750 O O . LYS A 1 88 ? 15.621 -5.871 -14.595 1.00 89.81 88 LYS A O 1
ATOM 755 N N . GLU A 1 89 ? 16.159 -4.234 -16.051 1.00 90.75 89 GLU A N 1
ATOM 756 C CA . GLU A 1 89 ? 17.176 -3.639 -15.191 1.00 90.75 89 GLU A CA 1
ATOM 757 C C . GLU A 1 89 ? 16.516 -3.154 -13.902 1.00 90.75 89 GLU A C 1
ATOM 759 O O . GLU A 1 89 ? 15.383 -2.653 -13.918 1.00 90.75 89 GLU A O 1
ATOM 764 N N . TRP A 1 90 ? 17.209 -3.338 -12.783 1.00 87.12 90 TRP A N 1
ATOM 765 C CA . TRP A 1 90 ? 16.704 -2.911 -11.488 1.00 87.12 90 TRP A CA 1
ATOM 766 C C . TRP A 1 90 ? 16.346 -1.422 -11.525 1.00 87.12 90 TRP A C 1
ATOM 768 O O . TRP A 1 90 ? 17.010 -0.637 -12.196 1.00 87.12 90 TRP A O 1
ATOM 778 N N . GLU A 1 91 ? 15.255 -1.055 -10.857 1.00 88.38 91 GLU A N 1
ATOM 779 C CA . GLU A 1 91 ? 14.709 0.310 -10.835 1.00 88.38 91 GLU A CA 1
ATOM 780 C C . GLU A 1 91 ? 14.263 0.904 -12.183 1.00 88.38 91 GLU A C 1
ATOM 782 O O . GLU A 1 91 ? 13.658 1.972 -12.204 1.00 88.38 91 GLU A O 1
ATOM 787 N N . SER A 1 92 ? 14.440 0.206 -13.309 1.00 92.38 92 SER A N 1
ATOM 788 C CA . SER A 1 92 ? 13.986 0.696 -14.621 1.00 92.38 92 SER A CA 1
ATOM 789 C C . SER A 1 92 ? 12.473 0.561 -14.839 1.00 92.38 92 SER A C 1
ATOM 791 O O . SER A 1 92 ? 11.904 1.205 -15.722 1.00 92.38 92 SER A O 1
ATOM 793 N N . SER A 1 93 ? 11.798 -0.283 -14.053 1.00 93.75 93 SER A N 1
ATOM 794 C CA . SER A 1 93 ? 10.342 -0.432 -14.039 1.00 93.75 93 SER A CA 1
ATOM 795 C C . SER A 1 93 ? 9.899 -0.938 -12.674 1.00 93.75 93 SER A C 1
ATOM 797 O O . SER A 1 93 ? 10.331 -2.010 -12.267 1.00 93.75 93 SER A O 1
ATOM 799 N N . CYS A 1 94 ? 9.035 -0.197 -11.982 1.00 93.94 94 CYS A N 1
ATOM 800 C CA . CYS A 1 94 ? 8.639 -0.529 -10.613 1.00 93.94 94 CYS A CA 1
ATOM 801 C C . CYS A 1 94 ? 7.190 -0.143 -10.344 1.00 93.94 94 CYS A C 1
ATOM 803 O O . CYS A 1 94 ? 6.691 0.829 -10.918 1.00 93.94 94 CYS A O 1
ATOM 805 N N . ASP A 1 95 ? 6.552 -0.844 -9.410 1.00 95.50 95 ASP A N 1
ATOM 806 C CA . ASP A 1 95 ? 5.230 -0.485 -8.903 1.00 95.50 95 ASP A CA 1
ATOM 807 C C . ASP A 1 95 ? 5.129 -0.726 -7.389 1.00 95.50 95 ASP A C 1
ATOM 809 O O . ASP A 1 95 ? 5.797 -1.597 -6.827 1.00 95.50 95 ASP A O 1
ATOM 813 N N . LYS A 1 96 ? 4.265 0.029 -6.710 1.00 95.19 96 LYS A N 1
ATOM 814 C CA . LYS A 1 96 ? 3.807 -0.278 -5.351 1.00 95.19 96 LYS A CA 1
ATOM 815 C C . LYS A 1 96 ? 2.556 -1.143 -5.444 1.00 95.19 96 LYS A C 1
ATOM 817 O O . LYS A 1 96 ? 1.476 -0.646 -5.762 1.00 95.19 96 LYS A O 1
ATOM 822 N N . PHE A 1 97 ? 2.694 -2.433 -5.174 1.00 95.88 97 PHE A N 1
ATOM 823 C CA . PHE A 1 97 ? 1.597 -3.405 -5.216 1.00 95.88 97 PHE A CA 1
ATOM 824 C C . PHE A 1 97 ? 1.235 -3.981 -3.852 1.00 95.88 97 PHE A C 1
ATOM 826 O O . PHE A 1 97 ? 0.129 -4.498 -3.698 1.00 95.88 97 PHE A O 1
ATOM 833 N N . ASP A 1 98 ? 2.111 -3.838 -2.864 1.00 96.44 98 ASP A N 1
ATOM 834 C CA . ASP A 1 98 ? 1.944 -4.397 -1.532 1.00 96.44 98 ASP A CA 1
ATOM 835 C C . ASP A 1 98 ? 1.554 -3.297 -0.546 1.00 96.44 98 ASP A C 1
ATOM 837 O O . ASP A 1 98 ? 2.136 -2.207 -0.517 1.00 96.44 98 ASP A O 1
ATOM 841 N N . TYR A 1 99 ? 0.519 -3.574 0.243 1.00 96.06 99 TYR A N 1
ATOM 842 C CA . TYR A 1 99 ? -0.095 -2.598 1.135 1.00 96.06 99 TYR A CA 1
ATOM 843 C C . TYR A 1 99 ? -0.319 -3.194 2.516 1.00 96.06 99 TYR A C 1
ATOM 845 O O . TYR A 1 99 ? -0.679 -4.363 2.652 1.00 96.06 99 TYR A O 1
ATOM 853 N N . VAL A 1 100 ? -0.194 -2.336 3.526 1.00 95.56 100 VAL A N 1
ATOM 854 C CA . VAL A 1 100 ? -0.747 -2.549 4.864 1.00 95.56 100 VAL A CA 1
ATOM 855 C C . VAL A 1 100 ? -1.817 -1.483 5.062 1.00 95.56 100 VAL A C 1
ATOM 857 O O . VAL A 1 100 ? -1.520 -0.296 5.206 1.00 95.56 100 VAL A O 1
ATOM 860 N N . ILE A 1 101 ? -3.076 -1.911 5.003 1.00 94.69 101 ILE A N 1
ATOM 861 C CA . ILE A 1 101 ? -4.247 -1.041 5.049 1.00 94.69 101 ILE A CA 1
ATOM 862 C C . ILE A 1 101 ? -4.950 -1.250 6.380 1.00 94.69 101 ILE A C 1
ATOM 864 O O . ILE A 1 101 ? -5.416 -2.345 6.687 1.00 94.69 101 ILE A O 1
ATOM 868 N N . VAL A 1 102 ? -5.068 -0.189 7.165 1.00 93.44 102 VAL A N 1
ATOM 869 C CA . VAL A 1 102 ? -5.738 -0.225 8.465 1.00 93.44 102 VAL A CA 1
ATOM 870 C C . VAL A 1 102 ? -7.115 0.414 8.377 1.00 93.44 102 VAL A C 1
ATOM 872 O O . VAL A 1 102 ? -7.338 1.369 7.636 1.00 93.44 102 VAL A O 1
ATOM 875 N N . GLY A 1 103 ? -8.067 -0.117 9.133 1.00 91.38 103 GLY A N 1
ATOM 876 C CA . GLY A 1 103 ? -9.381 0.493 9.273 1.00 91.38 103 GLY A CA 1
ATOM 877 C C . GLY A 1 103 ? -9.341 1.892 9.911 1.00 91.38 103 GLY A C 1
ATOM 878 O O . GLY A 1 103 ? -8.386 2.264 10.602 1.00 91.38 103 GLY A O 1
ATOM 879 N N . ARG A 1 104 ? -10.393 2.705 9.728 1.00 87.44 104 ARG A N 1
ATOM 880 C CA . ARG A 1 104 ? -10.385 4.103 10.224 1.00 87.44 104 ARG A CA 1
ATOM 881 C C . ARG A 1 104 ? -10.344 4.190 11.741 1.00 87.44 104 ARG A C 1
ATOM 883 O O . ARG A 1 104 ? -9.770 5.134 12.273 1.00 87.44 104 ARG A O 1
ATOM 890 N N . LYS A 1 105 ? -11.008 3.262 12.441 1.00 87.25 105 LYS A N 1
ATOM 891 C CA . LYS A 1 105 ? -11.019 3.235 13.912 1.00 87.25 105 LYS A CA 1
ATOM 892 C C . LYS A 1 105 ? -9.599 3.024 14.458 1.00 87.25 105 LYS A C 1
ATOM 894 O O . LYS A 1 105 ? -9.164 3.876 15.230 1.00 87.25 105 LYS A O 1
ATOM 899 N N . PRO A 1 106 ? -8.866 1.964 14.060 1.00 88.31 106 PRO A N 1
ATOM 900 C CA . PRO A 1 106 ? -7.482 1.786 14.486 1.00 88.31 106 PRO A CA 1
ATOM 901 C C . PRO A 1 106 ? -6.547 2.920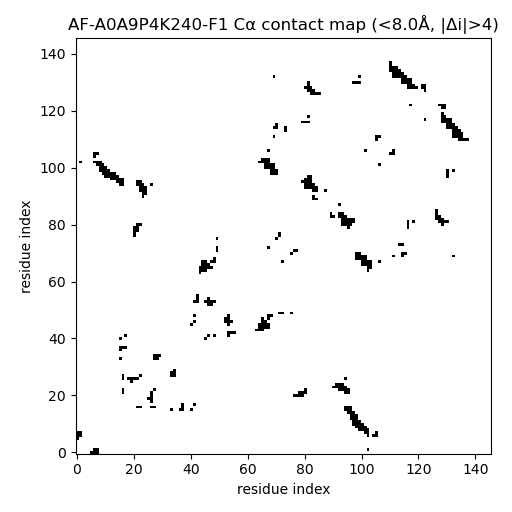 14.032 1.00 88.31 106 PRO A C 1
ATOM 903 O O . PRO A 1 106 ? -5.709 3.346 14.820 1.00 88.31 106 PRO A O 1
ATOM 906 N N . TRP A 1 107 ? -6.747 3.500 12.840 1.00 90.06 107 TRP A N 1
ATOM 907 C CA . TRP A 1 107 ? -5.995 4.691 12.410 1.00 90.06 107 TRP A CA 1
ATOM 908 C C . TRP A 1 107 ? -6.196 5.899 13.338 1.00 90.06 107 TRP A C 1
ATOM 910 O O . TRP A 1 107 ? -5.232 6.495 13.801 1.00 90.06 107 TRP A O 1
ATOM 920 N N . LYS A 1 108 ? -7.450 6.244 13.667 1.00 88.06 108 LYS A N 1
ATOM 921 C CA . LYS A 1 108 ? -7.783 7.368 14.567 1.00 88.06 108 LYS A CA 1
ATOM 922 C C . LYS A 1 108 ? -7.288 7.181 16.001 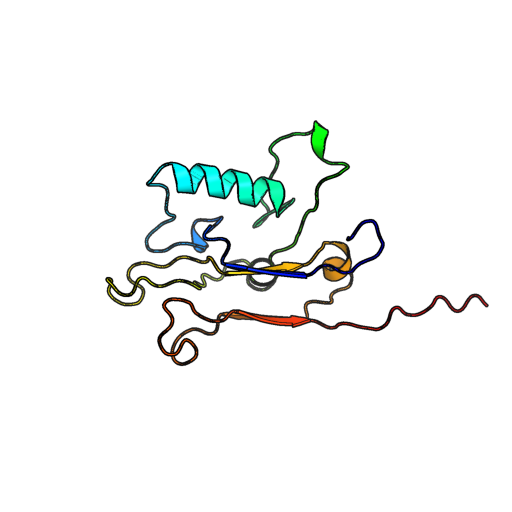1.00 88.06 108 LYS A C 1
ATOM 924 O O . LYS A 1 108 ? -7.222 8.151 16.743 1.00 88.06 108 LYS A O 1
ATOM 929 N N . ARG A 1 109 ? -7.019 5.940 16.402 1.00 88.88 109 ARG A N 1
ATOM 930 C CA . ARG A 1 109 ? -6.417 5.599 17.695 1.00 88.88 109 ARG A CA 1
ATOM 931 C C . ARG A 1 109 ? -4.885 5.651 17.656 1.00 88.88 109 ARG A C 1
ATOM 933 O O . ARG A 1 109 ? -4.273 5.233 18.628 1.00 88.88 109 ARG A O 1
ATOM 940 N N . GLU A 1 110 ? -4.299 6.104 16.545 1.00 88.88 110 GLU A N 1
ATOM 941 C CA . GLU A 1 110 ? -2.848 6.222 16.353 1.00 88.88 110 GLU A CA 1
ATOM 942 C C . GLU A 1 110 ? -2.122 4.889 16.581 1.00 88.88 110 GLU A C 1
ATOM 944 O O . GLU A 1 110 ? -1.022 4.833 17.114 1.00 88.88 110 GLU A O 1
ATOM 949 N N . MET A 1 111 ? -2.755 3.777 16.185 1.00 87.44 111 MET A N 1
ATOM 950 C CA . MET A 1 111 ? -2.163 2.452 16.379 1.00 87.44 111 MET A CA 1
ATOM 951 C C . MET A 1 111 ? -0.985 2.191 15.441 1.00 87.44 111 MET A C 1
ATOM 953 O O . MET A 1 111 ? -0.142 1.371 15.769 1.00 87.44 111 MET A O 1
ATOM 957 N N . ALA A 1 112 ? -0.928 2.832 14.273 1.00 86.62 112 ALA A N 1
ATOM 958 C CA . ALA A 1 112 ? 0.183 2.677 13.338 1.00 86.62 112 ALA A CA 1
ATOM 959 C C . ALA A 1 112 ? 1.296 3.671 13.692 1.00 86.62 112 ALA A C 1
ATOM 961 O O . ALA A 1 112 ? 1.133 4.872 13.494 1.00 86.62 112 ALA A O 1
ATOM 962 N N . MET A 1 113 ? 2.413 3.161 14.209 1.00 85.25 113 MET A N 1
ATOM 963 C CA . MET A 1 113 ? 3.492 3.984 14.766 1.00 85.25 113 MET A CA 1
ATOM 964 C C . MET A 1 113 ? 4.538 4.349 13.716 1.00 85.25 113 MET A C 1
ATOM 966 O O . MET A 1 113 ? 5.051 5.465 13.687 1.00 85.25 113 MET A O 1
ATOM 970 N N . SER A 1 114 ? 4.883 3.395 12.852 1.00 91.69 114 SER A N 1
ATOM 971 C CA . SER A 1 114 ? 5.891 3.587 11.812 1.00 91.69 114 SER A CA 1
ATOM 972 C C . SER A 1 114 ? 5.712 2.581 10.677 1.00 91.69 114 SER A C 1
ATOM 974 O O . SER A 1 114 ? 5.028 1.568 10.821 1.00 91.69 114 SER A O 1
ATOM 976 N N . SER A 1 115 ? 6.300 2.876 9.518 1.00 94.06 115 SER A N 1
ATOM 977 C CA . SER A 1 115 ? 6.310 1.959 8.377 1.00 94.06 115 SER A CA 1
ATOM 978 C C . SER A 1 115 ? 7.559 2.133 7.526 1.00 94.06 115 SER A C 1
ATOM 980 O O . SER A 1 115 ? 8.147 3.218 7.494 1.00 94.06 115 SER A O 1
ATOM 982 N N . LYS A 1 116 ? 7.950 1.076 6.814 1.00 92.31 116 LYS A N 1
ATOM 983 C CA . LYS A 1 116 ? 9.077 1.090 5.883 1.00 92.31 116 LYS A CA 1
ATOM 984 C C . LYS A 1 116 ? 8.871 0.051 4.781 1.00 92.31 116 LYS A C 1
ATOM 986 O O . LYS A 1 116 ? 8.426 -1.060 5.050 1.00 92.31 116 LYS A O 1
ATOM 991 N N . ILE A 1 117 ? 9.235 0.404 3.552 1.00 92.12 117 ILE A N 1
ATOM 992 C CA . ILE A 1 117 ? 9.461 -0.574 2.483 1.00 92.12 117 ILE A CA 1
ATOM 993 C C . ILE A 1 117 ? 10.928 -0.995 2.564 1.00 92.12 117 ILE A C 1
ATOM 995 O O . ILE A 1 117 ? 11.826 -0.149 2.592 1.00 92.12 117 ILE A O 1
ATOM 999 N N . LEU A 1 118 ? 11.152 -2.298 2.675 1.00 87.44 118 LEU A N 1
ATOM 1000 C CA . LEU A 1 118 ? 12.460 -2.911 2.859 1.00 87.44 118 LEU A CA 1
ATOM 1001 C C . LEU A 1 118 ? 13.117 -3.138 1.491 1.00 87.44 118 LEU A C 1
ATOM 1003 O O . LEU A 1 118 ? 13.073 -4.226 0.918 1.00 87.44 118 LEU A O 1
ATOM 1007 N N . GLU A 1 119 ? 13.635 -2.049 0.920 1.00 73.12 119 GLU A N 1
ATOM 1008 C CA . GLU A 1 119 ? 14.331 -2.037 -0.372 1.00 73.12 119 GLU A CA 1
ATOM 1009 C C . GLU A 1 119 ? 15.735 -2.664 -0.262 1.00 73.12 119 GLU A C 1
ATOM 1011 O O . GLU A 1 119 ? 16.394 -2.489 0.754 1.00 73.12 119 GLU A O 1
ATOM 1016 N N . ILE A 1 120 ? 16.172 -3.353 -1.329 1.00 68.00 120 ILE A N 1
ATOM 1017 C CA . ILE A 1 120 ? 17.487 -3.992 -1.587 1.00 68.00 120 ILE A CA 1
ATOM 1018 C C . ILE A 1 120 ? 18.097 -4.814 -0.425 1.00 68.00 120 ILE A C 1
ATOM 1020 O O . ILE A 1 120 ? 18.385 -4.335 0.661 1.00 68.00 120 ILE A O 1
ATOM 1024 N N . GLY A 1 121 ? 18.410 -6.084 -0.706 1.00 65.38 121 GLY A N 1
ATOM 1025 C CA . GLY A 1 121 ? 19.082 -7.002 0.228 1.00 65.38 121 GLY A CA 1
ATOM 1026 C C . GLY A 1 121 ? 18.121 -7.832 1.083 1.00 65.38 121 GLY A C 1
ATOM 1027 O O . GLY A 1 121 ? 18.404 -8.994 1.346 1.00 65.38 121 GLY A O 1
ATOM 1028 N N . GLU A 1 122 ? 16.943 -7.294 1.414 1.00 67.38 122 GLU A N 1
ATOM 1029 C CA . GLU A 1 122 ? 15.941 -7.963 2.269 1.00 67.38 122 GLU A CA 1
ATOM 1030 C C . GLU A 1 122 ? 14.831 -8.696 1.479 1.00 67.38 122 GLU A C 1
ATOM 1032 O O . GLU A 1 122 ? 13.990 -9.369 2.071 1.00 67.38 122 GLU A O 1
ATOM 1037 N N . ARG A 1 123 ? 14.826 -8.604 0.136 1.00 73.81 123 ARG A N 1
ATOM 1038 C CA . ARG A 1 123 ? 13.852 -9.295 -0.747 1.00 73.81 123 ARG A CA 1
ATOM 1039 C C . ARG A 1 123 ? 14.206 -10.748 -1.092 1.00 73.81 123 ARG A C 1
ATOM 1041 O O . ARG A 1 123 ? 13.367 -11.470 -1.632 1.00 73.81 123 ARG A O 1
ATOM 1048 N N . ASP A 1 124 ? 15.455 -11.142 -0.847 1.00 73.94 124 ASP A N 1
ATOM 1049 C CA . ASP A 1 124 ? 16.025 -12.438 -1.241 1.00 73.94 124 ASP A CA 1
ATOM 1050 C C . ASP A 1 124 ? 15.720 -12.771 -2.735 1.00 73.94 124 ASP A C 1
ATOM 1052 O O . ASP A 1 124 ? 15.951 -11.872 -3.560 1.00 73.94 124 ASP A O 1
ATOM 1056 N N . PRO A 1 125 ? 15.200 -13.940 -3.196 1.00 85.62 125 PRO A N 1
ATOM 1057 C CA . PRO A 1 125 ? 14.964 -14.112 -4.617 1.00 85.62 125 PRO A CA 1
ATOM 1058 C C . PRO A 1 125 ? 13.726 -13.357 -5.083 1.00 85.62 125 PRO A C 1
ATOM 1060 O O . PRO A 1 125 ? 13.562 -13.288 -6.285 1.00 85.62 125 PRO A O 1
ATOM 1063 N N . SER A 1 126 ? 12.829 -12.840 -4.238 1.00 90.69 126 SER A N 1
ATOM 1064 C CA . SER A 1 126 ? 11.506 -12.326 -4.641 1.00 90.69 126 SER A CA 1
ATOM 1065 C C . SER A 1 126 ? 11.581 -11.111 -5.572 1.00 90.69 126 SER A C 1
ATOM 1067 O O . SER A 1 126 ? 12.443 -10.258 -5.407 1.00 90.69 126 SER A O 1
ATOM 1069 N N . ASP A 1 127 ? 10.666 -10.987 -6.534 1.00 91.81 127 ASP A N 1
ATOM 1070 C CA . ASP A 1 127 ? 10.443 -9.750 -7.302 1.00 91.81 127 ASP A CA 1
ATOM 1071 C C . ASP A 1 127 ? 9.657 -8.703 -6.508 1.00 91.81 127 ASP A C 1
ATOM 1073 O O . ASP A 1 127 ? 9.434 -7.599 -7.003 1.00 91.81 127 ASP A O 1
ATOM 1077 N N . HIS A 1 128 ? 9.293 -9.034 -5.267 1.00 94.38 128 HIS A N 1
ATOM 1078 C CA . HIS A 1 128 ? 8.672 -8.126 -4.324 1.00 94.38 128 HIS A CA 1
ATOM 1079 C C . HIS A 1 128 ? 9.572 -7.771 -3.135 1.00 94.38 128 HIS A C 1
ATOM 1081 O O . HIS A 1 128 ? 10.240 -8.643 -2.581 1.00 94.38 128 HIS A O 1
ATOM 1087 N N . CYS A 1 129 ? 9.533 -6.509 -2.703 1.00 93.25 129 CYS A N 1
ATOM 1088 C CA . CYS A 1 129 ? 10.170 -6.038 -1.472 1.00 93.25 129 CYS A CA 1
ATOM 1089 C C . CYS A 1 129 ? 9.190 -6.125 -0.286 1.00 93.25 129 CYS A C 1
ATOM 1091 O O . CYS A 1 129 ? 8.031 -5.723 -0.437 1.00 93.25 129 CYS A O 1
ATOM 1093 N N . PRO A 1 130 ? 9.624 -6.591 0.901 1.00 93.56 130 PRO A N 1
ATOM 1094 C CA . PRO A 1 130 ? 8.767 -6.619 2.081 1.00 93.56 130 PRO A CA 1
ATOM 1095 C C . PRO A 1 130 ? 8.291 -5.224 2.506 1.00 93.56 130 PRO A C 1
ATOM 1097 O O . PRO A 1 130 ? 9.017 -4.231 2.409 1.00 93.56 130 PRO A O 1
ATOM 1100 N N . VAL A 1 131 ? 7.076 -5.166 3.050 1.00 94.06 131 VAL A N 1
ATOM 1101 C CA . VAL A 1 131 ? 6.531 -3.975 3.710 1.00 94.06 131 VAL A CA 1
ATOM 1102 C C . VAL A 1 131 ? 6.469 -4.246 5.205 1.00 94.06 131 VAL A C 1
ATOM 1104 O O . VAL A 1 131 ? 5.817 -5.190 5.646 1.00 94.06 131 VAL A O 1
ATOM 1107 N N . TRP A 1 132 ? 7.140 -3.406 5.983 1.00 93.88 132 TRP A N 1
ATOM 1108 C CA . TRP A 1 132 ? 7.144 -3.461 7.436 1.00 93.88 132 TRP A CA 1
ATOM 1109 C C . TRP A 1 132 ? 6.301 -2.326 8.017 1.00 93.88 132 TRP A C 1
ATOM 1111 O O . TRP A 1 132 ? 6.367 -1.184 7.552 1.00 93.88 132 TRP A O 1
ATOM 1121 N N . VAL A 1 133 ? 5.517 -2.641 9.047 1.00 94.38 133 VAL A N 1
ATOM 1122 C CA . VAL A 1 133 ? 4.727 -1.677 9.816 1.00 94.38 133 VAL A CA 1
ATOM 1123 C C . VAL A 1 133 ? 4.761 -2.063 11.287 1.00 94.38 133 VAL A C 1
ATOM 1125 O O . VAL A 1 133 ? 4.585 -3.232 11.624 1.00 94.38 133 VAL A O 1
ATOM 1128 N N . ASP A 1 134 ? 4.922 -1.064 12.147 1.00 94.06 134 ASP A N 1
ATOM 1129 C CA . ASP A 1 134 ? 4.728 -1.195 13.586 1.00 94.06 134 ASP A CA 1
ATOM 1130 C C . ASP A 1 134 ? 3.299 -0.783 13.968 1.00 94.06 134 ASP A C 1
ATOM 1132 O O . ASP A 1 134 ? 2.871 0.347 13.696 1.00 94.06 134 ASP A O 1
ATOM 1136 N N . ILE A 1 135 ? 2.551 -1.715 14.567 1.00 90.38 135 ILE A N 1
ATOM 1137 C CA . ILE A 1 135 ? 1.160 -1.518 14.984 1.00 90.38 135 ILE A CA 1
ATOM 1138 C C . ILE A 1 135 ? 1.020 -1.827 16.475 1.00 90.38 135 ILE A C 1
ATOM 1140 O O . ILE A 1 135 ? 1.159 -2.969 16.911 1.00 90.38 135 ILE A O 1
ATOM 1144 N N . ASN A 1 136 ? 0.633 -0.819 17.251 1.00 88.88 136 ASN A N 1
ATOM 1145 C CA . ASN A 1 136 ? 0.305 -0.953 18.659 1.00 88.88 136 ASN A CA 1
ATOM 1146 C C . ASN A 1 136 ? -1.103 -1.538 18.839 1.00 88.88 136 ASN A C 1
ATOM 1148 O O . ASN A 1 136 ? -2.114 -0.834 18.762 1.00 88.88 136 ASN A O 1
ATOM 1152 N N . ILE A 1 137 ? -1.167 -2.837 19.120 1.00 78.56 137 ILE A N 1
ATOM 1153 C CA . ILE A 1 137 ? -2.404 -3.550 19.449 1.00 78.56 137 ILE A CA 1
ATOM 1154 C C . ILE A 1 137 ? -2.628 -3.466 20.966 1.00 78.56 137 ILE A C 1
ATOM 1156 O O . ILE A 1 137 ? -2.396 -4.414 21.716 1.00 78.56 137 ILE A O 1
ATOM 1160 N N . GLY A 1 138 ? -3.031 -2.288 21.444 1.00 69.25 138 GLY A N 1
ATOM 1161 C CA . GLY A 1 138 ? -3.379 -2.089 22.851 1.00 69.25 138 GLY A CA 1
ATOM 1162 C C . GLY A 1 138 ? -4.624 -2.887 23.261 1.00 69.25 138 GLY A C 1
ATOM 1163 O O . GLY A 1 138 ? -5.536 -3.095 22.46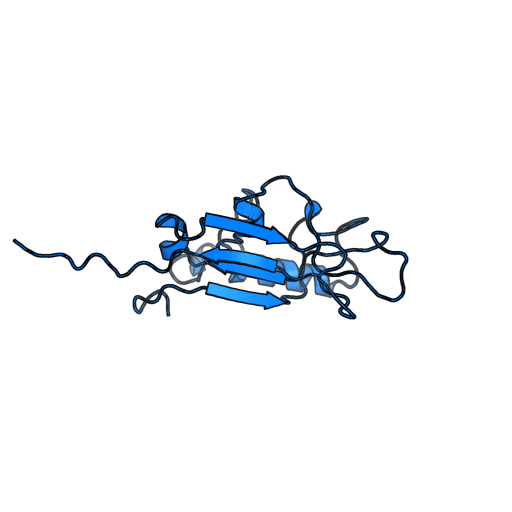2 1.00 69.25 138 GLY A O 1
ATOM 1164 N N . LYS A 1 139 ? -4.709 -3.290 24.537 1.00 58.12 139 LYS A N 1
ATOM 1165 C CA . LYS A 1 139 ? -5.984 -3.728 25.128 1.00 58.12 139 LYS A CA 1
ATOM 1166 C C . LYS A 1 139 ? -6.900 -2.511 25.231 1.00 58.12 139 LYS A C 1
ATOM 1168 O O . LYS A 1 139 ? -6.456 -1.468 25.715 1.00 58.12 139 LYS A O 1
ATOM 1173 N N . ASP A 1 140 ? -8.162 -2.636 24.813 1.00 57.59 140 ASP A N 1
ATOM 1174 C CA . ASP A 1 140 ? -9.167 -1.609 25.091 1.00 57.59 140 ASP A CA 1
ATOM 1175 C C . ASP A 1 140 ? -9.091 -1.256 26.584 1.00 57.59 140 ASP A C 1
ATOM 1177 O O . ASP A 1 140 ? -9.165 -2.140 27.447 1.00 57.59 140 ASP A O 1
ATOM 1181 N N . LYS A 1 141 ? -8.913 0.032 26.907 1.00 49.88 141 LYS A N 1
ATOM 1182 C CA . LYS A 1 141 ? -9.144 0.508 28.271 1.00 49.88 141 LYS A CA 1
ATOM 1183 C C . LYS A 1 141 ? -10.611 0.208 28.555 1.00 49.88 141 LYS A C 1
ATOM 1185 O O . LYS A 1 141 ? -11.476 0.941 28.079 1.00 49.88 141 LYS A O 1
ATOM 1190 N N . LYS A 1 142 ? -10.896 -0.893 29.261 1.00 45.75 142 LYS A N 1
ATOM 1191 C CA . LYS A 1 142 ? -12.240 -1.175 29.771 1.00 45.75 142 LYS A CA 1
ATOM 1192 C C . LYS A 1 142 ? -12.724 0.113 30.433 1.00 45.75 142 LYS A C 1
ATOM 1194 O O . LYS A 1 142 ? -12.011 0.656 31.277 1.00 45.75 142 LYS A O 1
ATOM 1199 N N . HIS A 1 143 ? -13.878 0.625 30.009 1.00 43.84 143 HIS A N 1
ATOM 1200 C CA . HIS A 1 143 ? -14.603 1.614 30.794 1.00 43.84 143 HIS A CA 1
ATOM 1201 C C . HIS A 1 143 ? -14.806 0.994 32.175 1.00 43.84 143 HIS A C 1
ATOM 1203 O O . HIS A 1 143 ? -15.586 0.062 32.339 1.00 43.84 143 HIS A O 1
ATOM 1209 N N . ILE A 1 144 ? -14.009 1.442 33.141 1.00 44.91 144 ILE A N 1
ATOM 1210 C CA . ILE A 1 144 ? -14.329 1.258 34.545 1.00 44.91 144 ILE A CA 1
ATOM 1211 C C . ILE A 1 144 ? -15.388 2.323 34.792 1.00 44.91 144 ILE A C 1
ATOM 1213 O O . ILE A 1 144 ? -15.055 3.494 34.969 1.00 44.91 144 ILE A O 1
ATOM 1217 N N . GLU A 1 14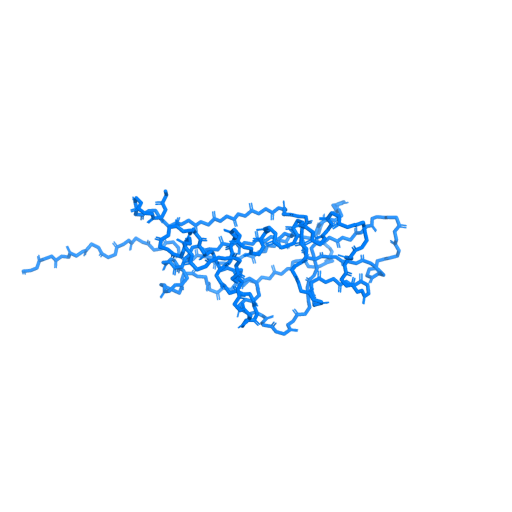5 ? -16.653 1.926 34.681 1.00 42.78 145 GLU A N 1
ATOM 1218 C CA . GLU A 1 145 ? -17.741 2.688 35.279 1.00 42.78 145 GLU A CA 1
ATOM 1219 C C . GLU A 1 145 ? -17.423 2.805 36.776 1.00 42.78 145 GLU A C 1
ATOM 1221 O O . GLU A 1 145 ? -17.180 1.802 37.453 1.00 42.78 145 GLU A O 1
ATOM 1226 N N . LYS A 1 146 ? -17.300 4.047 37.243 1.00 42.53 146 LYS A N 1
ATOM 1227 C CA . LYS A 1 146 ? -17.321 4.401 38.660 1.00 42.53 146 LYS A CA 1
ATOM 1228 C C . LYS A 1 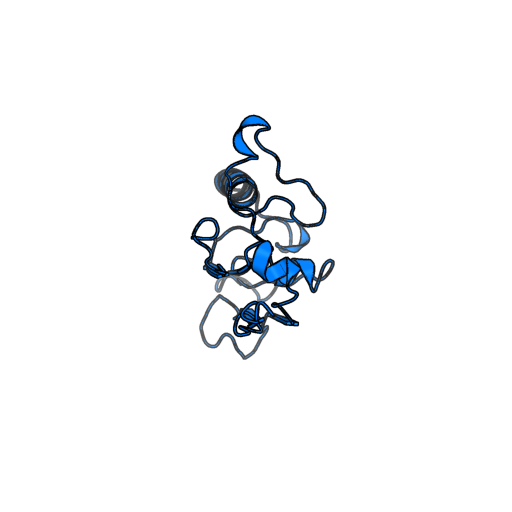146 ? -18.714 4.891 38.998 1.00 42.53 146 LYS A C 1
ATOM 1230 O O . LYS A 1 146 ? -19.273 5.614 38.143 1.00 42.53 146 LYS A O 1
#

Mean predicted aligned error: 6.81 Å

pLDDT: mean 84.25, std 14.23, range [42.53, 96.5]